Protein AF-A0A972DJF1-F1 (afdb_monomer_lite)

pLDDT: mean 85.69, std 11.96, range [49.94, 96.81]

Foldseek 3Di:
DLVCLVVLCCVQPVPPPPCVVVSPPVVVVLVVVLVVVLVVLCVVVVALLVSLLVLLVQLLVLLVVCLVCVNPDSVSNVVSVSSNVSSVVSNLCSQLPPVLVVCVVVVCSCVRSVVVVVVVVVVVVVCVVVLVVCCVPVNDSSSSVVSSVVSVVSNVVSVVVVVVVVVVD

Structure (mmCIF, N/CA/C/O backbone):
data_AF-A0A972DJF1-F1
#
_entry.id   AF-A0A972DJF1-F1
#
loop_
_atom_site.group_PDB
_atom_site.id
_atom_site.type_symbol
_atom_site.label_atom_id
_atom_site.label_alt_id
_atom_site.label_comp_id
_atom_site.label_asym_id
_atom_site.label_entity_id
_atom_site.label_seq_id
_atom_site.pdbx_PDB_ins_code
_atom_site.Cartn_x
_atom_site.Cartn_y
_atom_site.Cartn_z
_atom_site.occupancy
_atom_site.B_iso_or_equiv
_atom_site.auth_seq_id
_atom_site.auth_comp_id
_atom_site.auth_asym_id
_atom_site.auth_atom_id
_atom_site.pdbx_PDB_model_num
ATOM 1 N N . ILE A 1 1 ? 3.795 -4.918 -3.920 1.00 78.00 1 ILE A N 1
ATOM 2 C CA . ILE A 1 1 ? 4.892 -3.980 -4.275 1.00 78.00 1 ILE A CA 1
ATOM 3 C C . ILE A 1 1 ? 6.238 -4.482 -3.766 1.00 78.00 1 ILE A C 1
ATOM 5 O O . ILE A 1 1 ? 7.121 -4.645 -4.587 1.00 78.00 1 ILE A O 1
ATOM 9 N N . THR A 1 2 ? 6.402 -4.785 -2.473 1.00 80.75 2 THR A N 1
ATOM 10 C CA . THR A 1 2 ? 7.671 -5.297 -1.904 1.00 80.75 2 THR A CA 1
ATOM 11 C C . THR A 1 2 ? 8.227 -6.519 -2.638 1.00 80.75 2 THR A C 1
ATOM 13 O O . THR A 1 2 ? 9.393 -6.515 -3.002 1.00 80.75 2 THR A O 1
ATOM 16 N N . THR A 1 3 ? 7.380 -7.508 -2.935 1.00 84.75 3 THR A N 1
ATOM 17 C CA . THR A 1 3 ? 7.757 -8.712 -3.702 1.00 84.75 3 THR A CA 1
ATOM 18 C C . THR A 1 3 ? 8.205 -8.400 -5.132 1.00 84.75 3 THR A C 1
ATOM 20 O O . THR A 1 3 ? 9.098 -9.048 -5.655 1.00 84.75 3 THR A O 1
ATOM 23 N N . TRP A 1 4 ? 7.594 -7.392 -5.755 1.00 85.38 4 TRP A N 1
ATOM 24 C CA . TRP A 1 4 ? 7.710 -7.097 -7.189 1.00 85.38 4 TRP A CA 1
ATOM 25 C C . TRP A 1 4 ? 8.722 -5.993 -7.508 1.00 85.38 4 TRP A C 1
ATOM 27 O O . TRP A 1 4 ? 9.091 -5.806 -8.660 1.00 85.38 4 TRP A O 1
ATOM 37 N N . MET A 1 5 ? 9.183 -5.259 -6.492 1.00 84.88 5 MET A N 1
ATOM 38 C CA . MET A 1 5 ? 10.152 -4.174 -6.633 1.00 84.88 5 MET A CA 1
ATOM 39 C C . MET A 1 5 ? 11.488 -4.622 -7.251 1.00 84.88 5 MET A C 1
ATOM 41 O O . MET A 1 5 ? 11.957 -3.915 -8.140 1.00 84.88 5 MET A O 1
ATOM 45 N N . PRO A 1 6 ? 12.100 -5.760 -6.859 1.00 82.56 6 PRO A N 1
ATOM 46 C CA . PRO A 1 6 ? 13.346 -6.210 -7.480 1.00 82.56 6 PRO A CA 1
ATOM 47 C C . PRO A 1 6 ? 13.183 -6.515 -8.976 1.00 82.56 6 PRO A C 1
ATOM 49 O O . PRO A 1 6 ? 13.974 -6.025 -9.777 1.00 82.56 6 PRO A O 1
ATOM 52 N N . SER A 1 7 ? 12.132 -7.253 -9.354 1.00 85.56 7 SER A N 1
ATOM 53 C CA . SER A 1 7 ? 11.839 -7.581 -10.757 1.00 85.56 7 SER A CA 1
ATOM 54 C C . SER A 1 7 ? 11.572 -6.323 -11.583 1.00 85.56 7 SER A C 1
ATOM 56 O O . SER A 1 7 ? 12.183 -6.131 -12.626 1.00 85.56 7 SER A O 1
ATOM 58 N N . TYR A 1 8 ? 10.762 -5.399 -11.058 1.00 87.50 8 TYR A N 1
ATOM 59 C CA . TYR A 1 8 ? 10.501 -4.104 -11.688 1.00 87.50 8 TYR A CA 1
ATOM 60 C C . TYR A 1 8 ? 11.779 -3.329 -12.012 1.00 87.50 8 TYR A C 1
ATOM 62 O O . TYR A 1 8 ? 11.948 -2.826 -13.121 1.00 87.50 8 TYR A O 1
ATOM 70 N N . ILE A 1 9 ? 12.680 -3.218 -11.035 1.00 85.81 9 ILE A N 1
ATOM 71 C CA . ILE A 1 9 ? 13.939 -2.491 -11.194 1.00 85.81 9 ILE A CA 1
ATOM 72 C C . ILE A 1 9 ? 14.792 -3.132 -12.287 1.00 85.81 9 ILE A C 1
ATOM 74 O O . ILE A 1 9 ? 15.327 -2.420 -13.139 1.00 85.81 9 ILE A O 1
ATOM 78 N N . ASN A 1 10 ? 14.916 -4.458 -12.245 1.00 84.81 10 ASN A N 1
ATOM 79 C CA . ASN A 1 10 ? 15.715 -5.215 -13.194 1.00 84.81 10 ASN A CA 1
ATOM 80 C C . ASN A 1 10 ? 15.177 -5.051 -14.623 1.00 84.81 10 ASN A C 1
ATOM 82 O O . ASN A 1 10 ? 15.930 -4.697 -15.526 1.00 84.81 10 ASN A O 1
ATOM 86 N N . ASP A 1 11 ? 13.869 -5.213 -14.813 1.00 87.31 11 ASP A N 1
ATOM 87 C CA . ASP A 1 11 ? 13.252 -5.190 -16.140 1.00 87.31 11 ASP A CA 1
ATOM 88 C C . ASP A 1 11 ? 13.235 -3.784 -16.755 1.00 87.31 11 ASP A C 1
ATOM 90 O O . ASP A 1 11 ? 13.497 -3.622 -17.947 1.00 87.31 11 ASP A O 1
ATOM 94 N N . VAL A 1 12 ? 12.938 -2.753 -15.953 1.00 87.50 12 VAL A N 1
ATOM 95 C CA . VAL A 1 12 ? 12.778 -1.373 -16.445 1.00 87.50 12 VAL A CA 1
ATOM 96 C C . VAL A 1 12 ? 14.115 -0.660 -16.613 1.00 87.50 12 VAL A C 1
ATOM 98 O O . VAL A 1 12 ? 14.284 0.090 -17.571 1.00 87.50 12 VAL A O 1
ATOM 101 N N . TYR A 1 13 ? 15.060 -0.862 -15.694 1.00 84.31 13 TYR A N 1
ATOM 102 C CA . TYR A 1 13 ? 16.298 -0.080 -15.668 1.00 84.31 13 TYR A CA 1
ATOM 103 C C . TYR A 1 13 ? 17.539 -0.868 -16.067 1.00 84.31 13 TYR A C 1
ATOM 105 O O . TYR A 1 13 ? 18.595 -0.256 -16.207 1.00 84.31 13 TYR A O 1
ATOM 113 N N . GLN A 1 14 ? 17.439 -2.194 -16.235 1.00 76.50 14 GLN A N 1
ATOM 114 C CA . GLN A 1 14 ? 18.565 -3.067 -16.600 1.00 76.50 14 GLN A CA 1
ATOM 115 C C . GLN A 1 14 ? 19.774 -2.910 -15.663 1.00 76.50 14 GLN A C 1
ATOM 117 O O . GLN A 1 14 ? 20.900 -3.298 -15.980 1.00 76.50 14 GLN A O 1
ATOM 122 N N . PHE A 1 15 ? 19.540 -2.351 -14.472 1.00 66.00 15 PHE A N 1
ATOM 123 C CA . PHE A 1 15 ? 20.470 -2.434 -13.373 1.00 66.00 15 PHE A CA 1
ATOM 124 C C . PHE A 1 15 ? 20.459 -3.898 -12.968 1.00 66.00 15 PHE A C 1
ATOM 126 O O . PHE A 1 15 ? 19.540 -4.344 -12.283 1.00 66.00 15 PHE A O 1
ATOM 133 N N . GLY A 1 16 ? 21.459 -4.651 -13.431 1.00 58.81 16 GLY A N 1
ATOM 134 C CA . GLY A 1 16 ? 21.710 -6.000 -12.944 1.00 58.81 16 GLY A CA 1
ATOM 135 C C . GLY A 1 16 ? 21.806 -6.029 -11.413 1.00 58.81 16 GLY A C 1
ATOM 136 O O . GLY A 1 16 ? 21.700 -5.011 -10.726 1.00 58.81 16 GLY A O 1
ATOM 137 N N . THR A 1 17 ? 22.053 -7.211 -10.856 1.00 54.03 17 THR A N 1
ATOM 138 C CA . THR A 1 17 ? 22.022 -7.571 -9.422 1.00 54.03 17 THR A CA 1
ATOM 139 C C . THR A 1 17 ? 22.756 -6.637 -8.432 1.00 54.03 17 THR A C 1
ATOM 141 O O . THR A 1 17 ? 22.638 -6.821 -7.223 1.00 54.03 17 THR A O 1
ATOM 144 N N . SER A 1 18 ? 23.474 -5.611 -8.893 1.00 54.06 18 SER A N 1
ATOM 145 C CA . SER A 1 18 ? 24.096 -4.522 -8.129 1.00 54.06 18 SER A CA 1
ATOM 146 C C . SER A 1 18 ? 23.138 -3.746 -7.204 1.00 54.06 18 SER A C 1
ATOM 148 O O . SER A 1 18 ? 23.591 -3.186 -6.208 1.00 54.06 18 SER A O 1
ATOM 150 N N . LEU A 1 19 ? 21.819 -3.750 -7.450 1.00 52.84 19 LEU A N 1
ATOM 151 C CA . LEU A 1 19 ? 20.824 -3.152 -6.537 1.00 52.84 19 LEU A CA 1
ATOM 152 C C . LEU A 1 19 ? 20.411 -4.056 -5.355 1.00 52.84 19 LEU A C 1
ATOM 154 O O . LEU A 1 19 ? 19.693 -3.598 -4.461 1.00 52.84 19 LEU A O 1
ATOM 158 N N . SER A 1 20 ? 20.922 -5.292 -5.270 1.00 49.94 20 SER A N 1
ATOM 159 C CA . SER A 1 20 ? 20.708 -6.196 -4.123 1.00 49.94 20 SER A CA 1
ATOM 160 C C . SER A 1 20 ? 21.164 -5.603 -2.785 1.00 49.94 20 SER A C 1
ATOM 162 O O . SER A 1 20 ? 20.589 -5.929 -1.749 1.00 49.94 20 SER A O 1
ATOM 164 N N . ILE A 1 21 ? 22.148 -4.697 -2.800 1.00 52.09 21 ILE A N 1
ATOM 165 C CA . ILE A 1 21 ? 22.679 -4.025 -1.601 1.00 52.09 21 ILE A CA 1
ATOM 166 C C . ILE A 1 21 ? 21.732 -2.911 -1.119 1.00 52.09 21 ILE A C 1
ATOM 168 O O . ILE A 1 21 ? 21.593 -2.679 0.081 1.00 52.09 21 ILE A O 1
ATOM 172 N N . LEU A 1 22 ? 21.025 -2.248 -2.042 1.00 53.16 22 LEU A N 1
ATOM 173 C CA . LEU A 1 22 ? 20.052 -1.211 -1.697 1.00 53.16 22 LEU A CA 1
ATOM 174 C C . LEU A 1 22 ? 18.814 -1.825 -1.017 1.00 53.16 22 LEU A C 1
ATOM 176 O O . LEU A 1 22 ? 18.279 -1.254 -0.072 1.00 53.16 22 LEU A O 1
ATOM 180 N N . ASN A 1 23 ? 18.392 -3.018 -1.450 1.00 52.84 23 ASN A N 1
ATOM 181 C CA . ASN A 1 23 ? 17.216 -3.709 -0.913 1.00 52.84 23 ASN A CA 1
ATOM 182 C C . ASN A 1 23 ? 17.379 -4.174 0.546 1.00 52.84 23 ASN A C 1
ATOM 184 O O . ASN A 1 23 ? 16.431 -4.087 1.321 1.00 52.84 23 ASN A O 1
ATOM 188 N N . THR A 1 24 ? 18.554 -4.644 0.964 1.00 52.19 24 THR A N 1
ATOM 189 C CA . THR A 1 24 ? 18.740 -5.245 2.300 1.00 52.19 24 THR A CA 1
ATOM 190 C C . THR A 1 24 ? 18.846 -4.226 3.435 1.00 52.19 24 THR A C 1
ATOM 192 O O . THR A 1 24 ? 18.346 -4.490 4.527 1.00 52.19 24 THR A O 1
ATOM 195 N N . ALA A 1 25 ? 19.431 -3.048 3.198 1.00 55.19 25 ALA A N 1
ATOM 196 C CA . ALA A 1 25 ? 19.630 -2.038 4.245 1.00 55.19 25 ALA A CA 1
ATOM 197 C C . ALA A 1 25 ? 18.509 -0.986 4.322 1.00 55.19 25 ALA A C 1
ATOM 199 O O . ALA A 1 25 ? 18.226 -0.447 5.393 1.00 55.19 25 ALA A O 1
ATOM 200 N N . ILE A 1 26 ? 17.845 -0.690 3.200 1.00 57.25 26 ILE A N 1
ATOM 201 C CA . ILE A 1 26 ? 16.841 0.379 3.132 1.00 57.25 26 ILE A CA 1
ATOM 202 C C . ILE A 1 26 ? 15.473 -0.089 3.645 1.00 57.25 26 ILE A C 1
ATOM 204 O O . ILE A 1 26 ? 14.760 0.677 4.300 1.00 57.25 26 ILE A O 1
ATOM 208 N N . LEU A 1 27 ? 15.108 -1.356 3.417 1.00 57.19 27 LEU A N 1
ATOM 209 C CA . LEU A 1 27 ? 13.801 -1.892 3.812 1.00 57.19 27 LEU A CA 1
ATOM 210 C C . LEU A 1 27 ? 13.493 -1.754 5.322 1.00 57.19 27 LEU A C 1
ATOM 212 O O . LEU A 1 27 ? 12.382 -1.313 5.638 1.00 57.19 27 LEU A O 1
ATOM 216 N N . PRO A 1 28 ? 14.417 -2.046 6.265 1.00 62.00 28 PRO A N 1
ATOM 217 C CA . PRO A 1 28 ? 14.165 -1.879 7.700 1.00 62.00 28 PRO A CA 1
ATOM 218 C C . PRO A 1 28 ? 13.964 -0.416 8.111 1.00 62.00 28 PRO A C 1
ATOM 220 O O . PRO A 1 28 ? 13.042 -0.106 8.866 1.00 62.00 28 PRO A O 1
ATOM 223 N N . ILE A 1 29 ? 14.777 0.494 7.565 1.00 64.38 29 ILE A N 1
ATOM 224 C CA . ILE A 1 29 ? 14.711 1.931 7.866 1.00 64.38 29 ILE A CA 1
ATOM 225 C C . ILE A 1 29 ? 13.356 2.484 7.424 1.00 64.38 29 ILE A C 1
ATOM 227 O O . ILE A 1 29 ? 12.637 3.104 8.212 1.00 64.38 29 ILE A O 1
ATOM 231 N N . PHE A 1 30 ? 12.945 2.176 6.192 1.00 65.75 30 PHE A N 1
ATOM 232 C CA . PHE A 1 30 ? 11.630 2.573 5.706 1.00 65.75 30 PHE A CA 1
ATOM 233 C C . PHE A 1 30 ? 10.508 1.975 6.559 1.00 65.75 30 PHE A C 1
ATOM 235 O O . PHE A 1 30 ? 9.515 2.651 6.807 1.00 65.75 30 PHE A O 1
ATOM 242 N N . SER A 1 31 ? 10.615 0.735 7.039 1.00 65.38 31 SER A N 1
ATOM 243 C CA . SER A 1 31 ? 9.585 0.130 7.903 1.00 65.38 31 SER A CA 1
ATOM 244 C C . SER A 1 31 ? 9.348 0.914 9.196 1.00 65.38 31 SER A C 1
ATOM 246 O O . SER A 1 31 ? 8.193 1.186 9.527 1.00 65.38 31 SER A O 1
ATOM 248 N N . VAL A 1 32 ? 10.408 1.361 9.876 1.00 71.50 32 VAL A N 1
ATOM 249 C CA . VAL A 1 32 ? 10.286 2.135 11.125 1.00 71.50 32 VAL A CA 1
ATOM 250 C C . VAL A 1 32 ? 9.674 3.515 10.876 1.00 71.50 32 VAL A C 1
ATOM 252 O O . VAL A 1 32 ? 8.748 3.920 11.587 1.00 71.50 32 VAL A O 1
ATOM 255 N N . PHE A 1 33 ? 10.130 4.227 9.840 1.00 73.31 33 PHE A N 1
ATOM 256 C CA . PHE A 1 33 ? 9.581 5.544 9.493 1.00 73.31 33 PHE A CA 1
ATOM 257 C C . PHE A 1 33 ? 8.103 5.471 9.091 1.00 73.31 33 PHE A C 1
ATOM 259 O O . PHE A 1 33 ? 7.302 6.290 9.547 1.00 73.31 33 PHE A O 1
ATOM 266 N N . ARG A 1 34 ? 7.722 4.469 8.288 1.00 72.75 34 ARG A N 1
ATOM 267 C CA . ARG A 1 34 ? 6.342 4.283 7.804 1.00 72.75 34 ARG A CA 1
ATOM 268 C C . ARG A 1 34 ? 5.369 4.026 8.957 1.00 72.75 34 ARG A C 1
ATOM 270 O O . ARG A 1 34 ? 4.332 4.683 9.034 1.00 72.75 34 ARG A O 1
ATOM 277 N N . LEU A 1 35 ? 5.726 3.137 9.887 1.00 72.25 35 LEU A N 1
ATOM 278 C CA . LEU A 1 35 ? 4.910 2.845 11.073 1.00 72.25 35 LEU A CA 1
ATOM 279 C C . LEU A 1 35 ? 4.811 4.051 12.014 1.00 72.25 35 LEU A C 1
ATOM 281 O O . LEU A 1 35 ? 3.723 4.383 12.485 1.00 72.25 35 LEU A O 1
ATOM 285 N N . SER A 1 36 ? 5.924 4.756 12.229 1.00 77.62 36 SER A N 1
ATOM 286 C CA . SER A 1 36 ? 5.953 5.960 13.066 1.00 77.62 36 SER A CA 1
ATOM 287 C C . SER A 1 36 ? 5.060 7.069 12.507 1.00 77.62 36 SER A C 1
ATOM 289 O O . SER A 1 36 ? 4.340 7.722 13.263 1.00 77.62 36 SER A O 1
ATOM 291 N N . PHE A 1 37 ? 5.071 7.273 11.187 1.00 79.69 37 PHE A N 1
ATOM 292 C CA . PHE A 1 37 ? 4.205 8.245 10.523 1.00 79.69 37 PHE A CA 1
ATOM 293 C C . PHE A 1 37 ? 2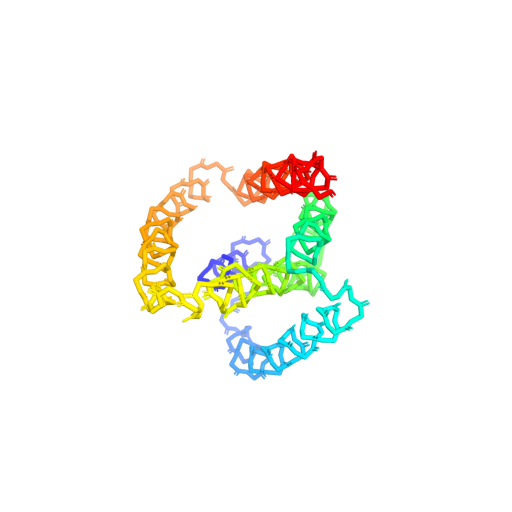.725 7.875 10.654 1.00 79.69 37 PHE A C 1
ATOM 295 O O . PHE A 1 37 ? 1.929 8.707 11.085 1.00 79.69 37 PHE A O 1
ATOM 302 N N . ALA A 1 38 ? 2.359 6.625 10.350 1.00 78.19 38 ALA A N 1
ATOM 303 C CA . ALA A 1 38 ? 0.977 6.159 10.454 1.00 78.19 38 ALA A CA 1
ATOM 304 C C . ALA A 1 38 ? 0.432 6.284 11.887 1.00 78.19 38 ALA A C 1
ATOM 306 O O . ALA A 1 38 ? -0.690 6.747 12.089 1.00 78.19 38 ALA A O 1
ATOM 307 N N . TYR A 1 39 ? 1.248 5.948 12.890 1.00 78.81 39 TYR A N 1
ATOM 308 C CA . TYR A 1 39 ? 0.881 6.099 14.296 1.00 78.81 39 TYR A CA 1
ATOM 309 C C . TYR A 1 39 ? 0.706 7.570 14.708 1.00 78.81 39 TYR A C 1
ATOM 311 O O . TYR A 1 39 ? -0.271 7.920 15.370 1.00 78.81 39 TYR A O 1
ATOM 319 N N . ARG A 1 40 ? 1.613 8.463 14.287 1.00 82.75 40 ARG A N 1
ATOM 320 C CA . ARG A 1 40 ? 1.485 9.910 14.545 1.00 82.75 40 ARG A CA 1
ATOM 321 C C . ARG A 1 40 ? 0.246 10.504 13.876 1.00 82.75 40 ARG A C 1
ATOM 323 O O . ARG A 1 40 ? -0.454 11.295 14.506 1.00 82.75 40 ARG A O 1
ATOM 330 N N . LEU A 1 41 ? -0.044 10.099 12.639 1.00 82.31 41 LEU A N 1
ATOM 331 C CA . LEU A 1 41 ? -1.253 10.503 11.925 1.00 82.31 41 LEU A CA 1
ATOM 332 C C . LEU A 1 41 ? -2.503 10.056 12.688 1.00 82.31 41 LEU A C 1
ATOM 334 O O . LEU A 1 41 ? -3.393 10.869 12.927 1.00 82.31 41 LEU A O 1
ATOM 338 N N . PHE A 1 42 ? -2.543 8.802 13.143 1.00 83.44 42 PHE A N 1
ATOM 339 C CA . PHE A 1 42 ? -3.642 8.309 13.968 1.00 83.44 42 PHE A CA 1
ATOM 340 C C . PHE A 1 42 ? -3.809 9.121 15.256 1.00 83.44 42 PHE A C 1
ATOM 342 O O . PHE A 1 42 ? -4.915 9.565 15.550 1.00 83.44 42 PHE A O 1
ATOM 349 N N . LYS A 1 43 ? -2.718 9.413 15.977 1.00 82.25 43 LYS A N 1
ATOM 350 C CA . LYS A 1 43 ? -2.767 10.234 17.199 1.00 82.25 43 LYS A CA 1
ATOM 351 C C . LYS A 1 43 ? -3.308 11.647 16.941 1.00 82.25 43 LYS A C 1
ATOM 353 O O . LYS A 1 43 ? -3.962 12.209 17.813 1.00 82.25 43 LYS A O 1
ATOM 358 N N . SER A 1 44 ? -3.052 12.221 15.766 1.00 81.56 44 SER A N 1
ATOM 359 C CA . SER A 1 44 ? -3.584 13.536 15.390 1.00 81.56 44 SER A CA 1
ATOM 360 C C . SER A 1 44 ? -5.053 13.485 14.967 1.00 81.56 44 SER A C 1
ATOM 362 O O . SER A 1 44 ? -5.792 14.428 15.234 1.00 81.56 44 SER A O 1
ATOM 364 N N . VAL A 1 45 ? -5.476 12.416 14.291 1.00 84.88 45 VAL A N 1
ATOM 365 C CA . VAL A 1 45 ? -6.821 12.300 13.713 1.00 84.88 45 VAL A CA 1
ATOM 366 C C . VAL A 1 45 ? -7.833 11.716 14.706 1.00 84.88 45 VAL A C 1
ATOM 368 O O . VAL A 1 45 ? -9.015 12.034 14.596 1.00 84.88 45 VAL A O 1
ATOM 371 N N . GLN A 1 46 ? -7.380 10.886 15.656 1.00 82.88 46 GLN A N 1
ATOM 372 C CA . GLN A 1 46 ? -8.175 10.209 16.698 1.00 82.88 46 GLN A CA 1
ATOM 373 C C . GLN A 1 46 ? -9.337 9.346 16.158 1.00 82.88 46 GLN A C 1
ATOM 375 O O . GLN A 1 46 ? -10.212 8.930 16.906 1.00 82.88 46 GLN A O 1
ATOM 380 N N . ASN A 1 47 ? -9.351 9.065 14.853 1.00 86.94 47 ASN A N 1
ATOM 381 C CA . ASN A 1 47 ? -10.313 8.195 14.186 1.00 86.94 47 ASN A CA 1
ATOM 382 C C . ASN A 1 47 ? -9.560 7.396 13.112 1.00 86.94 47 ASN A C 1
ATOM 384 O O . ASN A 1 47 ? -8.970 7.958 12.185 1.00 86.94 47 ASN A O 1
ATOM 388 N N . GLU A 1 48 ? -9.560 6.080 13.263 1.00 89.88 48 GLU A N 1
ATOM 389 C CA . GLU A 1 48 ? -8.849 5.124 12.423 1.00 89.88 48 GLU A CA 1
ATOM 390 C C . GLU A 1 48 ? -9.437 5.023 11.013 1.00 89.88 48 GLU A C 1
ATOM 392 O O . GLU A 1 48 ? -8.681 4.860 10.057 1.00 89.88 48 GLU A O 1
ATOM 397 N N . LEU A 1 49 ? -10.753 5.204 10.848 1.00 90.12 49 LEU A N 1
ATOM 398 C CA . LEU A 1 49 ? -11.400 5.206 9.535 1.00 90.12 49 LEU A CA 1
ATOM 399 C C . LEU A 1 49 ? -11.004 6.459 8.751 1.00 90.12 49 LEU A C 1
ATOM 401 O O . LEU A 1 49 ? -10.587 6.358 7.597 1.00 90.12 49 LEU A O 1
ATOM 405 N N . LYS A 1 50 ? -11.001 7.630 9.395 1.00 89.94 50 LYS A N 1
ATOM 406 C CA . LYS A 1 50 ? -10.499 8.876 8.801 1.00 89.94 50 LYS A CA 1
ATOM 407 C C . LYS A 1 50 ? -9.001 8.795 8.492 1.00 89.94 50 LYS A C 1
ATOM 409 O O . LYS A 1 50 ? -8.584 9.209 7.412 1.00 89.94 50 LYS A O 1
ATOM 414 N N . ALA A 1 51 ? -8.194 8.246 9.402 1.00 91.81 51 ALA A N 1
ATOM 415 C CA . ALA A 1 51 ? -6.765 8.044 9.167 1.00 91.81 51 ALA A CA 1
ATOM 416 C C . ALA A 1 51 ? -6.519 7.089 7.985 1.00 91.81 51 ALA A C 1
ATOM 418 O O . ALA A 1 51 ? -5.693 7.386 7.123 1.00 91.81 51 ALA A O 1
ATOM 419 N N . SER A 1 52 ? -7.283 5.995 7.888 1.00 92.88 52 SER A N 1
ATOM 420 C CA . SER A 1 52 ? -7.206 5.059 6.761 1.00 92.88 52 SER A CA 1
ATOM 421 C C . SER A 1 52 ? -7.592 5.717 5.432 1.00 92.88 52 SER A C 1
ATOM 423 O O . SER A 1 52 ? -6.898 5.513 4.440 1.00 92.88 52 SER A O 1
ATOM 425 N N . ALA A 1 53 ? -8.616 6.581 5.410 1.00 93.31 53 ALA A N 1
ATOM 426 C CA . ALA A 1 53 ? -9.024 7.314 4.213 1.00 93.31 53 ALA A CA 1
ATOM 427 C C . ALA A 1 53 ? -7.938 8.291 3.728 1.00 93.31 53 ALA A C 1
ATOM 429 O O . ALA A 1 53 ? -7.666 8.372 2.528 1.00 93.31 53 ALA A O 1
ATOM 430 N N . ILE A 1 54 ? -7.271 8.992 4.653 1.00 93.56 54 ILE A N 1
ATOM 431 C CA . ILE A 1 54 ? -6.133 9.868 4.333 1.00 93.56 54 ILE A CA 1
ATOM 432 C C . ILE A 1 54 ? -4.974 9.049 3.752 1.00 93.56 54 ILE A C 1
ATOM 434 O O . ILE A 1 54 ? -4.393 9.439 2.741 1.00 93.56 54 ILE A O 1
ATOM 438 N N . LEU A 1 55 ? -4.653 7.901 4.354 1.00 94.06 55 LEU A N 1
ATOM 439 C CA . LEU A 1 55 ? -3.564 7.037 3.893 1.00 94.06 55 LEU A CA 1
ATOM 440 C C . LEU A 1 55 ? -3.858 6.409 2.527 1.00 94.06 55 LEU A C 1
ATOM 442 O O . LEU A 1 55 ? -2.973 6.390 1.675 1.00 94.06 55 LEU A O 1
ATOM 446 N N . TRP A 1 56 ? -5.089 5.957 2.279 1.00 95.31 56 TRP A N 1
ATOM 447 C CA . TRP A 1 56 ? -5.513 5.515 0.948 1.00 95.31 56 TRP A CA 1
ATOM 448 C C . TRP A 1 56 ? -5.379 6.633 -0.086 1.00 95.31 56 TRP A C 1
ATOM 450 O O . TRP A 1 56 ? -4.797 6.400 -1.142 1.00 95.31 56 TRP A O 1
ATOM 460 N N . SER A 1 57 ? -5.816 7.851 0.251 1.00 95.62 57 SER A N 1
ATOM 461 C CA . SER A 1 57 ? -5.709 9.017 -0.636 1.00 95.62 57 SER A CA 1
ATOM 462 C C . SER A 1 57 ? -4.252 9.348 -0.969 1.00 95.62 57 SER A C 1
ATOM 464 O O . SER A 1 57 ? -3.911 9.568 -2.129 1.00 95.62 57 SER A O 1
ATOM 466 N N . LEU A 1 58 ? -3.364 9.337 0.031 1.00 94.56 58 LEU A N 1
ATOM 467 C CA . LEU A 1 58 ? -1.934 9.574 -0.169 1.00 94.56 58 LEU A CA 1
ATOM 468 C C . LEU A 1 58 ? -1.287 8.465 -1.012 1.00 94.56 58 LEU A C 1
ATOM 470 O O . LEU A 1 58 ? -0.464 8.748 -1.885 1.00 94.56 58 LEU A O 1
ATOM 474 N N . GLY A 1 59 ? -1.688 7.212 -0.783 1.00 95.06 59 GLY A N 1
ATOM 475 C CA . GLY A 1 59 ? -1.274 6.065 -1.586 1.00 95.06 59 GLY A CA 1
ATOM 476 C C . GLY A 1 59 ? -1.725 6.195 -3.039 1.00 95.06 59 GLY A C 1
ATOM 477 O O . GLY A 1 59 ? -0.915 5.988 -3.940 1.00 95.06 59 GLY A O 1
ATOM 478 N N . PHE A 1 60 ? -2.971 6.618 -3.268 1.00 96.81 60 PHE A N 1
ATOM 479 C CA . PHE A 1 60 ? -3.511 6.888 -4.597 1.00 96.81 60 PHE A CA 1
ATOM 480 C C . PHE A 1 60 ? -2.732 7.995 -5.305 1.00 96.81 60 PHE A C 1
ATOM 482 O O . PHE A 1 60 ? -2.216 7.748 -6.390 1.00 96.81 60 PHE A O 1
ATOM 489 N N . ILE A 1 61 ? -2.550 9.161 -4.676 1.00 96.75 61 ILE A N 1
ATOM 490 C CA . ILE A 1 61 ? -1.780 10.279 -5.249 1.00 96.75 61 ILE A CA 1
ATOM 491 C C . ILE A 1 61 ? -0.363 9.825 -5.613 1.00 96.75 61 ILE A C 1
ATOM 493 O O . ILE A 1 61 ? 0.107 10.082 -6.719 1.00 96.75 61 ILE A O 1
ATOM 497 N N . SER A 1 62 ? 0.294 9.090 -4.713 1.00 94.31 62 SER A N 1
ATOM 498 C CA . SER A 1 62 ? 1.644 8.569 -4.945 1.00 94.31 62 SER A CA 1
ATOM 499 C C . SER A 1 62 ? 1.675 7.594 -6.128 1.00 94.31 62 SER A C 1
ATOM 501 O O . SER A 1 62 ? 2.529 7.709 -7.001 1.00 94.31 62 SER A O 1
ATOM 503 N N . SER A 1 63 ? 0.715 6.666 -6.206 1.00 95.00 63 SER A N 1
ATOM 504 C CA . SER A 1 63 ? 0.602 5.721 -7.325 1.00 95.00 63 SER A CA 1
ATOM 505 C C . SER A 1 63 ? 0.216 6.394 -8.645 1.00 95.00 63 SER A C 1
ATOM 507 O O . SER A 1 63 ? 0.685 5.979 -9.698 1.00 95.00 63 SER A O 1
ATOM 509 N N . PHE A 1 64 ? -0.580 7.463 -8.600 1.00 96.56 64 PHE A N 1
ATOM 510 C CA . PHE A 1 64 ? -0.979 8.239 -9.766 1.00 96.56 64 PHE A CA 1
ATOM 511 C C . PHE A 1 64 ? 0.211 8.994 -10.351 1.00 96.56 64 PHE A C 1
ATOM 513 O O . PHE A 1 64 ? 0.472 8.882 -11.543 1.00 96.56 64 PHE A O 1
ATOM 520 N N . ILE A 1 65 ? 0.990 9.680 -9.508 1.00 95.75 65 ILE A N 1
ATOM 521 C CA . ILE A 1 65 ? 2.258 10.297 -9.923 1.00 95.75 65 ILE A CA 1
ATOM 522 C C . ILE A 1 65 ? 3.186 9.223 -10.500 1.00 95.75 65 ILE A C 1
ATOM 524 O O . ILE A 1 65 ? 3.780 9.425 -11.560 1.00 95.75 65 ILE A O 1
ATOM 528 N N . PHE A 1 66 ? 3.258 8.056 -9.850 1.00 94.75 66 PHE A N 1
ATOM 529 C CA . PHE A 1 66 ? 4.116 6.958 -10.280 1.00 94.75 66 PHE A CA 1
ATOM 530 C C . PHE A 1 66 ? 3.819 6.474 -11.705 1.00 94.75 66 PHE A C 1
ATOM 532 O O . PHE A 1 66 ? 4.762 6.191 -12.436 1.00 94.75 66 PHE A O 1
ATOM 539 N N . VAL A 1 67 ? 2.555 6.466 -12.150 1.00 95.56 67 VAL A N 1
ATOM 540 C CA . VAL A 1 67 ? 2.183 6.114 -13.539 1.00 95.56 67 VAL A CA 1
ATOM 541 C C . VAL A 1 67 ? 2.952 6.948 -14.573 1.00 95.56 67 VAL A C 1
ATOM 543 O O . VAL A 1 67 ? 3.336 6.422 -15.619 1.00 95.56 67 VAL A O 1
ATOM 546 N N . PHE A 1 68 ? 3.203 8.230 -14.295 1.00 94.06 68 PHE A N 1
ATOM 547 C CA . PHE A 1 68 ? 3.884 9.134 -15.227 1.00 94.06 68 PHE A CA 1
ATOM 548 C C . PHE A 1 68 ? 5.406 9.058 -15.132 1.00 94.06 68 PHE A C 1
ATOM 550 O O . PHE A 1 68 ? 6.093 9.285 -16.125 1.00 94.06 68 PHE A O 1
ATOM 557 N N . VAL A 1 69 ? 5.939 8.725 -13.955 1.00 92.25 69 VAL A N 1
ATOM 558 C CA . VAL A 1 69 ? 7.388 8.730 -13.698 1.00 92.25 69 VAL A CA 1
ATOM 559 C C . VAL A 1 69 ? 8.009 7.333 -13.639 1.00 92.25 69 VAL A C 1
ATOM 561 O O . VAL A 1 69 ? 9.205 7.230 -13.373 1.00 92.25 69 VAL A O 1
ATOM 564 N N . TYR A 1 70 ? 7.247 6.267 -13.917 1.00 89.75 70 TYR A N 1
ATOM 565 C CA . TYR A 1 70 ? 7.692 4.880 -13.730 1.00 89.75 70 TYR A CA 1
ATOM 566 C C . TYR A 1 70 ? 9.003 4.547 -14.467 1.00 89.75 70 TYR A C 1
ATOM 568 O O . TYR A 1 70 ? 9.868 3.887 -13.919 1.00 89.75 70 TYR A O 1
ATOM 576 N N . ALA A 1 71 ? 9.231 5.056 -15.675 1.00 87.81 71 ALA A N 1
ATOM 577 C CA . ALA A 1 71 ? 10.465 4.785 -16.423 1.00 87.81 71 ALA A CA 1
ATOM 578 C C . ALA A 1 71 ? 11.504 5.921 -16.340 1.00 87.81 71 ALA A C 1
ATOM 580 O O . ALA A 1 71 ? 12.456 5.931 -17.108 1.00 87.81 71 ALA A O 1
ATOM 581 N N . SER A 1 72 ? 11.337 6.896 -15.435 1.00 85.19 72 SER A N 1
ATOM 582 C CA . SER A 1 72 ? 12.178 8.108 -15.408 1.00 85.19 72 SER A CA 1
ATOM 583 C C . SER A 1 72 ? 13.575 7.862 -14.818 1.00 85.19 72 SER A C 1
ATOM 585 O O . SER A 1 72 ? 14.570 7.855 -15.531 1.00 85.19 72 SER A O 1
ATOM 587 N N . GLN A 1 73 ? 13.660 7.648 -13.505 1.00 83.62 73 GLN A N 1
ATOM 588 C CA . GLN A 1 73 ? 14.889 7.355 -12.772 1.00 83.62 73 GLN A CA 1
ATOM 589 C C . GLN A 1 73 ? 14.589 6.298 -11.712 1.00 83.62 73 GLN A C 1
ATOM 591 O O . GLN A 1 73 ? 13.582 6.403 -11.006 1.00 83.62 73 GLN A O 1
ATOM 596 N N . ALA A 1 74 ? 15.478 5.315 -11.548 1.00 82.81 74 ALA A N 1
ATOM 597 C CA . ALA A 1 74 ? 15.266 4.223 -10.596 1.00 82.81 74 ALA A CA 1
ATOM 598 C C . ALA A 1 74 ? 15.014 4.730 -9.170 1.00 82.81 74 ALA A C 1
ATOM 600 O O . ALA A 1 74 ? 14.105 4.248 -8.499 1.00 82.81 74 ALA A O 1
ATOM 601 N N . PHE A 1 75 ? 15.752 5.756 -8.734 1.00 81.12 75 PHE A N 1
ATOM 602 C CA . PHE A 1 75 ? 15.562 6.364 -7.417 1.00 81.12 75 PHE A CA 1
ATOM 603 C C . PHE A 1 75 ? 14.142 6.920 -7.216 1.00 81.12 75 PHE A C 1
ATOM 605 O O . PHE A 1 75 ? 13.517 6.652 -6.191 1.00 81.12 75 PHE A O 1
ATOM 612 N N . VAL A 1 76 ? 13.605 7.644 -8.205 1.00 84.94 76 VAL A N 1
ATOM 613 C CA . VAL A 1 76 ? 12.247 8.214 -8.148 1.00 84.94 76 VAL A CA 1
ATOM 614 C C . VAL A 1 76 ? 11.204 7.101 -8.068 1.00 84.94 76 VAL A C 1
ATOM 616 O O . VAL A 1 76 ? 10.297 7.160 -7.239 1.00 84.94 76 VAL A O 1
ATOM 619 N N . SER A 1 77 ? 11.361 6.051 -8.871 1.00 88.06 77 SER A N 1
ATOM 620 C CA . SER A 1 77 ? 10.459 4.898 -8.862 1.00 88.06 77 SER A CA 1
ATOM 621 C C . SER A 1 77 ? 10.482 4.139 -7.536 1.00 88.06 77 SER A C 1
ATOM 623 O O . SER A 1 77 ? 9.426 3.836 -6.981 1.00 88.06 77 SER A O 1
ATOM 625 N N . ILE A 1 78 ? 11.671 3.898 -6.974 1.00 85.12 78 ILE A N 1
ATOM 626 C CA . ILE A 1 78 ? 11.836 3.274 -5.654 1.00 85.12 78 ILE A CA 1
ATOM 627 C C . ILE A 1 78 ? 11.158 4.122 -4.576 1.00 85.12 78 ILE A C 1
ATOM 629 O O . ILE A 1 78 ? 10.428 3.582 -3.743 1.00 85.12 78 ILE A O 1
ATOM 633 N N . LEU A 1 79 ? 11.345 5.445 -4.610 1.00 86.00 79 LEU A N 1
ATOM 634 C CA . LEU A 1 79 ? 10.716 6.363 -3.665 1.00 86.00 79 LEU A CA 1
ATOM 635 C C . LEU A 1 79 ? 9.185 6.298 -3.754 1.00 86.00 79 LEU A C 1
ATOM 637 O O . LEU A 1 79 ? 8.522 6.148 -2.728 1.00 86.00 79 LEU A O 1
ATOM 641 N N . MET A 1 80 ? 8.617 6.343 -4.961 1.00 90.12 80 MET A N 1
ATOM 642 C CA . MET A 1 80 ? 7.168 6.234 -5.161 1.00 90.12 80 MET A CA 1
ATOM 643 C C . MET A 1 80 ? 6.623 4.890 -4.666 1.00 90.12 80 MET A C 1
ATOM 645 O O . MET A 1 80 ? 5.652 4.850 -3.908 1.00 90.12 80 MET A O 1
ATOM 649 N N . MET A 1 81 ? 7.277 3.780 -5.012 1.00 89.44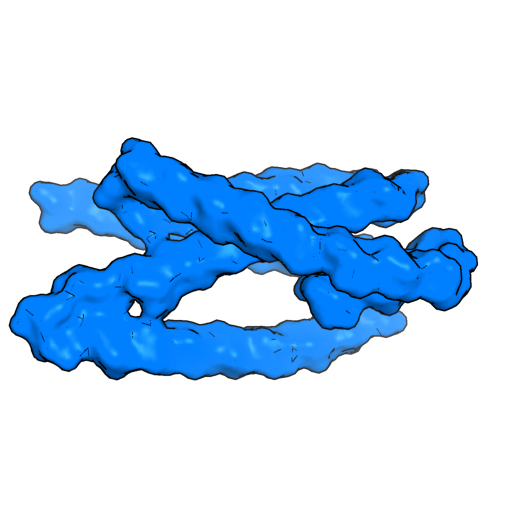 81 MET A N 1
ATOM 650 C CA . MET A 1 81 ? 6.900 2.447 -4.534 1.00 89.44 81 MET A CA 1
ATOM 651 C C . MET A 1 81 ? 6.992 2.335 -3.005 1.00 89.44 81 MET A C 1
ATOM 653 O O . MET A 1 81 ? 6.132 1.706 -2.377 1.00 89.44 81 MET A O 1
ATOM 657 N N . ALA A 1 82 ? 7.998 2.958 -2.387 1.00 87.25 82 ALA A N 1
ATOM 658 C CA . ALA A 1 82 ? 8.158 2.996 -0.938 1.00 87.25 82 ALA A CA 1
ATOM 659 C C . ALA A 1 82 ? 7.044 3.807 -0.256 1.00 87.25 82 ALA A C 1
ATOM 661 O O . ALA A 1 82 ? 6.495 3.343 0.749 1.00 87.25 82 ALA A O 1
ATOM 662 N N . LEU A 1 83 ? 6.667 4.960 -0.823 1.00 89.31 83 LEU A N 1
ATOM 663 C CA . LEU A 1 83 ? 5.553 5.791 -0.353 1.00 89.31 83 LEU A CA 1
ATOM 664 C C . LEU A 1 83 ? 4.223 5.038 -0.423 1.00 89.31 83 LEU A C 1
ATOM 666 O O . LEU A 1 83 ? 3.524 4.943 0.588 1.00 89.31 83 LEU A O 1
ATOM 670 N N . VAL A 1 84 ? 3.910 4.426 -1.571 1.00 92.12 84 VAL A N 1
ATOM 671 C CA . VAL A 1 84 ? 2.691 3.616 -1.733 1.00 92.12 84 VAL A CA 1
ATOM 672 C C . VAL A 1 84 ? 2.684 2.471 -0.720 1.00 92.12 84 VAL A C 1
ATOM 674 O O . VAL A 1 84 ? 1.712 2.288 0.010 1.00 92.12 84 VAL A O 1
ATOM 677 N N . THR A 1 85 ? 3.796 1.742 -0.596 1.00 89.44 85 THR A N 1
ATOM 678 C CA . THR A 1 85 ? 3.913 0.638 0.367 1.00 89.44 85 THR A CA 1
ATOM 679 C C . THR A 1 85 ? 3.720 1.116 1.809 1.00 89.44 85 THR A C 1
ATOM 681 O O . THR A 1 85 ? 3.071 0.428 2.596 1.00 89.44 85 THR A O 1
ATOM 684 N N . GLY A 1 86 ? 4.255 2.284 2.172 1.00 88.62 86 GLY A N 1
ATOM 685 C CA . GLY A 1 86 ? 4.076 2.869 3.502 1.00 88.62 86 GLY A CA 1
ATOM 686 C C . GLY A 1 86 ? 2.648 3.254 3.814 1.00 88.62 86 GLY A C 1
ATOM 687 O O . GLY A 1 86 ? 2.163 2.932 4.897 1.00 88.62 86 GLY A O 1
ATOM 688 N N . CYS A 1 87 ? 1.955 3.847 2.848 1.00 91.31 87 CYS A N 1
ATOM 689 C CA . CYS A 1 87 ? 0.532 4.128 2.972 1.00 91.31 87 CYS A CA 1
ATOM 690 C C . CYS A 1 87 ? -0.258 2.838 3.227 1.00 91.31 87 CYS A C 1
ATOM 692 O O . CYS A 1 87 ? -1.061 2.790 4.155 1.00 91.31 87 CYS A O 1
ATOM 694 N N . MET A 1 88 ? 0.031 1.766 2.479 1.00 92.38 88 MET A N 1
ATOM 695 C CA . MET A 1 88 ? -0.659 0.479 2.634 1.00 92.38 88 MET A CA 1
ATOM 696 C C . MET A 1 88 ? -0.392 -0.185 3.991 1.00 92.38 88 MET A C 1
ATOM 698 O O . MET A 1 88 ? -1.312 -0.730 4.596 1.00 92.38 88 MET A O 1
ATOM 702 N N . HIS A 1 89 ? 0.836 -0.098 4.515 1.00 90.50 89 HIS A N 1
ATOM 703 C CA . HIS A 1 89 ? 1.132 -0.572 5.874 1.00 90.50 89 HIS A CA 1
ATOM 704 C C . HIS A 1 89 ? 0.386 0.246 6.931 1.00 90.50 89 HIS A C 1
ATOM 706 O O . HIS A 1 89 ? -0.128 -0.317 7.894 1.00 90.50 89 HIS A O 1
ATOM 712 N N . GLY A 1 90 ? 0.285 1.564 6.743 1.00 90.75 90 GLY A N 1
ATOM 713 C CA . GLY A 1 90 ? -0.504 2.420 7.621 1.00 90.75 90 GLY A CA 1
ATOM 714 C C . GLY A 1 90 ? -1.992 2.056 7.605 1.00 90.75 90 GLY A C 1
ATOM 715 O O . GLY A 1 90 ? -2.599 1.951 8.665 1.00 90.75 90 GLY A O 1
ATOM 716 N N . VAL A 1 91 ? -2.572 1.812 6.424 1.00 92.94 91 VAL A N 1
ATOM 717 C CA . VAL A 1 91 ? -3.961 1.336 6.286 1.00 92.94 91 VAL A CA 1
ATOM 718 C C . VAL A 1 91 ? -4.151 0.008 7.017 1.00 92.94 91 VAL A C 1
ATOM 720 O O . VAL A 1 91 ? -5.108 -0.136 7.773 1.00 92.94 91 VAL A O 1
ATOM 723 N N . ASN A 1 92 ? -3.230 -0.943 6.831 1.00 92.56 92 ASN A N 1
ATOM 724 C CA . ASN A 1 92 ? -3.267 -2.234 7.513 1.00 92.56 92 ASN A CA 1
ATOM 725 C C . ASN A 1 92 ? -3.242 -2.055 9.044 1.00 92.56 92 ASN A C 1
ATOM 727 O O . ASN A 1 92 ? -4.098 -2.602 9.735 1.00 92.56 92 ASN A O 1
ATOM 731 N N . LEU A 1 93 ? -2.362 -1.192 9.567 1.00 91.44 93 LEU A N 1
ATOM 732 C CA . LEU A 1 93 ? -2.328 -0.856 10.993 1.00 91.44 93 LEU A CA 1
ATOM 733 C C . LEU A 1 93 ? -3.670 -0.289 11.483 1.00 91.44 93 LEU A C 1
ATOM 735 O O . LEU A 1 93 ? -4.156 -0.707 12.531 1.00 91.44 93 LEU A O 1
ATOM 739 N N . MET A 1 94 ? -4.287 0.630 10.733 1.00 93.31 94 MET A N 1
ATOM 740 C CA . MET A 1 94 ? -5.574 1.219 11.117 1.00 93.31 94 MET A CA 1
ATOM 741 C C . MET A 1 94 ? -6.703 0.182 11.128 1.00 93.31 94 MET A C 1
ATOM 743 O O . MET A 1 94 ? -7.451 0.112 12.097 1.00 93.31 94 M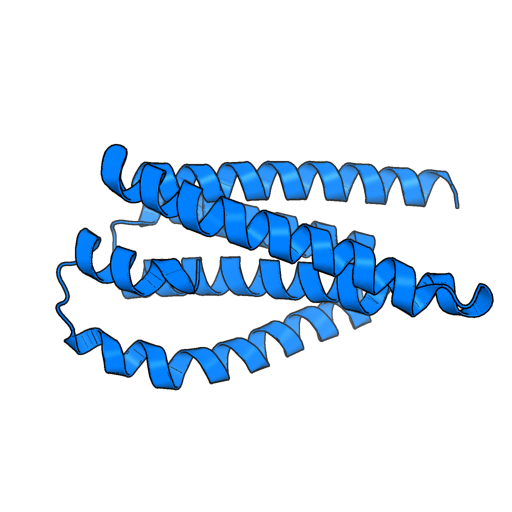ET A O 1
ATOM 747 N N . LEU A 1 95 ? -6.829 -0.631 10.078 1.00 91.50 95 LEU A N 1
ATOM 748 C CA . LEU A 1 95 ? -7.978 -1.525 9.904 1.00 91.50 95 LEU A CA 1
ATOM 749 C C . LEU A 1 95 ? -7.830 -2.870 10.625 1.00 91.50 95 LEU A C 1
ATOM 751 O O . LEU A 1 95 ? -8.824 -3.425 11.073 1.00 91.50 95 LEU A O 1
ATOM 755 N N . ILE A 1 96 ? -6.616 -3.404 10.748 1.00 92.06 96 ILE A N 1
ATOM 756 C CA . ILE A 1 96 ? -6.368 -4.727 11.349 1.00 92.06 96 ILE A CA 1
ATOM 757 C C . ILE A 1 96 ? -5.845 -4.593 12.781 1.00 92.06 96 ILE A C 1
ATOM 759 O O . ILE A 1 96 ? -6.158 -5.429 13.630 1.00 92.06 96 ILE A O 1
ATOM 763 N N . GLY A 1 97 ? -5.072 -3.540 13.061 1.00 88.69 97 GLY A N 1
ATOM 764 C CA . GLY A 1 97 ? -4.493 -3.291 14.382 1.00 88.69 97 GLY A CA 1
ATOM 765 C C . GLY A 1 97 ? -5.388 -2.457 15.299 1.00 88.69 97 GLY A C 1
ATOM 766 O O . GLY A 1 97 ? -5.589 -2.823 16.453 1.00 88.69 97 GLY A O 1
ATOM 767 N N . VAL A 1 98 ? -5.927 -1.340 14.801 1.00 90.69 98 VAL A N 1
ATOM 768 C CA . VAL A 1 98 ? -6.650 -0.361 15.634 1.00 90.69 98 VAL A CA 1
ATOM 769 C C . VAL A 1 98 ? -8.162 -0.587 15.619 1.00 90.69 98 VAL A C 1
ATOM 771 O O . VAL A 1 98 ? -8.770 -0.677 16.681 1.00 90.69 98 VAL A O 1
ATOM 774 N N . PHE A 1 99 ? -8.777 -0.728 14.445 1.00 91.19 99 PHE A N 1
ATOM 775 C CA . PHE A 1 99 ? -10.232 -0.847 14.298 1.00 91.19 99 PHE A CA 1
ATOM 776 C C . PHE A 1 99 ? -10.863 -1.983 15.131 1.00 91.19 99 PHE A C 1
ATOM 778 O O . PHE A 1 99 ? -11.888 -1.745 15.777 1.00 91.19 99 PHE A O 1
ATOM 785 N N . PRO A 1 100 ? -10.270 -3.195 15.234 1.00 90.88 100 PRO A N 1
ATOM 786 C CA . PRO A 1 100 ? -10.841 -4.258 16.058 1.00 90.88 100 PRO A CA 1
ATOM 787 C C . PRO A 1 100 ? -10.897 -3.914 17.551 1.00 90.88 100 PRO A C 1
ATOM 789 O O . PRO A 1 100 ? -11.709 -4.497 18.267 1.00 90.88 100 PRO A O 1
ATOM 792 N N . ALA A 1 101 ? -10.094 -2.953 18.031 1.00 89.94 101 ALA A N 1
ATOM 793 C CA . ALA A 1 101 ? -10.104 -2.521 19.429 1.00 89.94 101 ALA A CA 1
ATOM 794 C C . ALA A 1 101 ? -11.449 -1.908 19.856 1.00 89.94 101 ALA A C 1
ATOM 796 O O . ALA A 1 101 ? -11.777 -1.947 21.040 1.00 89.94 101 ALA A O 1
ATOM 797 N N . ARG A 1 102 ? -12.279 -1.439 18.911 1.00 89.38 102 ARG A N 1
ATOM 798 C CA . ARG A 1 102 ? -13.665 -1.018 19.189 1.00 89.38 102 ARG A CA 1
ATOM 799 C C . ARG A 1 102 ? -14.545 -2.137 19.741 1.00 89.38 102 ARG A C 1
ATOM 801 O O . ARG A 1 102 ? -15.528 -1.873 20.416 1.00 89.38 102 ARG A O 1
ATOM 808 N N . PHE A 1 103 ? -14.192 -3.391 19.472 1.00 90.00 103 PHE A N 1
ATOM 809 C CA . PHE A 1 103 ? -14.943 -4.561 19.922 1.00 90.00 103 PHE A CA 1
ATOM 810 C C . PHE A 1 103 ? -14.448 -5.105 21.267 1.00 90.00 103 PHE A C 1
ATOM 812 O O . PHE A 1 103 ? -14.840 -6.213 21.650 1.00 90.00 103 PHE A O 1
ATOM 819 N N . LYS A 1 104 ? -13.606 -4.347 21.988 1.00 89.62 104 LYS A N 1
ATOM 820 C CA . LYS A 1 104 ? -13.050 -4.736 23.291 1.00 89.62 104 LYS A CA 1
ATOM 821 C C . LYS A 1 104 ? -14.139 -5.119 24.287 1.00 89.62 104 LYS A C 1
ATOM 823 O O . LYS A 1 104 ? -14.052 -6.194 24.872 1.00 89.62 104 LYS A O 1
ATOM 828 N N . ASP A 1 105 ? -15.194 -4.318 24.382 1.00 88.69 105 ASP A N 1
ATOM 829 C CA . ASP A 1 105 ? -16.277 -4.534 25.352 1.00 88.69 105 ASP A CA 1
ATOM 830 C C . ASP A 1 105 ? -17.131 -5.769 25.027 1.00 88.69 105 ASP A C 1
ATOM 832 O O . ASP A 1 105 ? -17.771 -6.344 25.900 1.00 88.69 105 ASP A O 1
ATOM 836 N N . THR A 1 106 ? -17.097 -6.233 23.773 1.00 89.62 106 THR A N 1
ATOM 837 C CA . THR A 1 106 ? -17.792 -7.458 23.335 1.00 89.62 106 THR A CA 1
ATOM 838 C C . THR A 1 106 ? -16.914 -8.712 23.386 1.00 89.62 106 THR A C 1
ATOM 840 O O . THR A 1 106 ? -17.391 -9.799 23.068 1.00 89.62 106 THR A O 1
ATOM 843 N N . GLY A 1 107 ? -15.621 -8.579 23.714 1.00 90.25 107 GLY A N 1
ATOM 844 C CA . GLY A 1 107 ? -14.652 -9.681 23.702 1.00 90.25 107 GLY A CA 1
ATOM 845 C C . GLY A 1 107 ? -14.282 -10.209 22.305 1.00 90.25 107 GLY A C 1
ATOM 846 O O . GLY A 1 107 ? -13.616 -11.234 22.194 1.00 90.25 107 GLY A O 1
ATOM 847 N N . ARG A 1 108 ? -14.688 -9.529 21.220 1.00 91.12 108 ARG A N 1
ATOM 848 C CA . ARG A 1 108 ? -14.559 -10.022 19.827 1.00 91.12 108 ARG A CA 1
ATOM 849 C C . ARG A 1 108 ? -13.347 -9.483 19.061 1.00 91.12 108 ARG A C 1
ATOM 851 O O . ARG A 1 108 ? -13.228 -9.723 17.862 1.00 91.12 108 ARG A O 1
ATOM 858 N N . VAL A 1 109 ? -12.435 -8.779 19.734 1.00 92.19 109 VAL A N 1
ATOM 859 C CA . VAL A 1 109 ? -11.257 -8.131 19.117 1.00 92.19 109 VAL A CA 1
ATOM 860 C C . VAL A 1 109 ? -10.431 -9.118 18.283 1.00 92.19 109 VAL A C 1
ATOM 862 O O . VAL A 1 109 ? -10.129 -8.838 17.124 1.00 92.19 109 VAL A O 1
ATOM 865 N N . SER A 1 110 ? -10.107 -10.287 18.852 1.00 91.44 110 SER A N 1
ATOM 866 C CA . SER A 1 110 ? -9.279 -11.307 18.189 1.00 91.44 110 SER A CA 1
ATOM 867 C C . SER A 1 110 ? -9.959 -11.880 16.944 1.00 91.44 110 SER A C 1
ATOM 869 O O . SER A 1 110 ? -9.343 -11.961 15.886 1.00 91.44 110 SER A O 1
ATOM 871 N N . THR A 1 111 ? -11.255 -12.193 17.025 1.00 93.62 111 THR A N 1
ATOM 872 C CA . THR A 1 111 ? -12.023 -12.727 15.892 1.00 93.62 111 THR A CA 1
ATOM 873 C C . THR A 1 111 ? -12.118 -11.723 14.745 1.00 93.62 111 THR A C 1
ATOM 875 O O . THR A 1 111 ? -11.898 -12.092 13.594 1.00 93.62 111 THR A O 1
ATOM 878 N N . VAL A 1 112 ? -12.409 -10.451 15.045 1.00 93.31 112 VAL A N 1
ATOM 879 C CA . VAL A 1 112 ? -12.508 -9.397 14.021 1.00 93.31 112 VAL A CA 1
ATOM 880 C C . VAL A 1 112 ? -11.146 -9.147 13.371 1.00 93.31 112 VAL A C 1
ATOM 882 O O . VAL A 1 112 ? -11.052 -9.137 12.146 1.00 93.31 112 VAL A O 1
ATOM 885 N N . SER A 1 113 ? -10.080 -9.008 14.167 1.00 93.00 113 SER A N 1
ATOM 886 C CA . SER A 1 113 ? -8.720 -8.829 13.641 1.00 93.00 113 SER A CA 1
ATOM 887 C C . SER A 1 113 ? -8.276 -10.035 12.804 1.00 93.00 113 SER A C 1
ATOM 889 O O . SER A 1 113 ? -7.803 -9.867 11.681 1.00 93.00 113 SER A O 1
ATOM 891 N N . GLY A 1 114 ? -8.513 -11.256 13.295 1.00 94.44 114 GLY A N 1
ATOM 892 C CA . GLY A 1 114 ? -8.186 -12.498 12.599 1.00 94.44 114 GLY A CA 1
ATOM 893 C C . GLY A 1 114 ? -8.897 -12.633 11.253 1.00 94.44 114 GLY A C 1
ATOM 894 O O . GLY A 1 114 ? -8.259 -12.977 10.260 1.00 94.44 114 GLY A O 1
ATOM 895 N N . LEU A 1 115 ? -10.188 -12.292 11.187 1.00 95.69 115 LEU A N 1
ATOM 896 C CA . LEU A 1 115 ? -10.960 -12.322 9.943 1.00 95.69 115 LEU A CA 1
ATOM 897 C C . LEU A 1 115 ? -10.437 -11.309 8.913 1.00 95.69 115 LEU A C 1
ATOM 899 O O . LEU A 1 115 ? -10.236 -11.653 7.748 1.00 95.69 115 LEU A O 1
ATOM 903 N N . LEU A 1 116 ? -10.175 -10.069 9.337 1.00 93.75 116 LEU A N 1
ATOM 904 C CA . LEU A 1 116 ? -9.615 -9.032 8.461 1.00 93.75 116 LEU A CA 1
ATOM 905 C C . LEU A 1 116 ? -8.218 -9.412 7.956 1.00 93.75 116 LEU A C 1
ATOM 907 O O . LEU A 1 116 ? -7.886 -9.204 6.783 1.00 93.75 116 LEU A O 1
ATOM 911 N N . ASN A 1 117 ? -7.410 -10.018 8.824 1.00 94.69 117 ASN A N 1
ATOM 912 C CA . ASN A 1 117 ? -6.094 -10.515 8.465 1.00 94.69 117 ASN A CA 1
ATOM 913 C C . ASN A 1 117 ? -6.194 -11.658 7.440 1.00 94.69 117 ASN A C 1
ATOM 915 O O . ASN A 1 117 ? -5.501 -11.623 6.427 1.00 94.69 117 ASN A O 1
ATOM 919 N N . ALA A 1 118 ? -7.113 -12.611 7.624 1.00 95.12 118 ALA A N 1
ATOM 920 C CA . ALA A 1 118 ? -7.333 -13.707 6.679 1.00 95.12 118 ALA A CA 1
ATOM 921 C C . ALA A 1 118 ? -7.662 -13.203 5.261 1.00 95.12 118 ALA A C 1
ATOM 923 O O . ALA A 1 118 ? -7.044 -13.649 4.293 1.00 95.12 118 ALA A O 1
ATOM 924 N N . PHE A 1 119 ? -8.558 -12.217 5.127 1.00 94.50 119 PHE A N 1
ATOM 925 C CA . PHE A 1 119 ? -8.850 -11.601 3.826 1.00 94.50 119 PHE A CA 1
ATOM 926 C C . PHE A 1 119 ? -7.642 -10.879 3.223 1.00 94.50 119 PHE A C 1
ATOM 928 O O . PHE A 1 119 ? -7.432 -10.935 2.012 1.00 94.50 119 PHE A O 1
ATOM 935 N N . THR A 1 120 ? -6.817 -10.242 4.054 1.00 92.69 120 THR A N 1
ATOM 936 C CA . THR A 1 120 ? -5.585 -9.585 3.595 1.00 92.69 120 THR A CA 1
ATOM 937 C C . THR A 1 120 ? -4.586 -10.595 3.036 1.00 92.69 120 THR A C 1
ATOM 939 O O . THR A 1 120 ? -4.001 -10.361 1.976 1.00 92.69 120 THR A O 1
ATOM 942 N N . TYR A 1 121 ? -4.411 -11.740 3.700 1.00 92.44 121 TYR A N 1
ATOM 943 C CA . TYR A 1 121 ? -3.548 -12.818 3.213 1.00 92.44 121 TYR A CA 1
ATOM 944 C C . TYR A 1 121 ? -4.102 -13.477 1.948 1.00 92.44 121 TYR A C 1
ATOM 946 O O . TYR A 1 121 ? -3.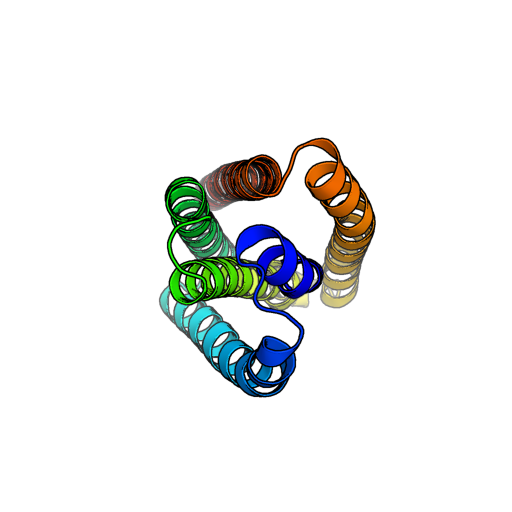343 -13.699 1.005 1.00 92.44 121 TYR A O 1
ATOM 954 N N . LEU A 1 122 ? -5.416 -13.711 1.877 1.00 94.38 122 LEU A N 1
ATOM 955 C CA . LEU A 1 122 ? -6.066 -14.221 0.669 1.00 94.38 122 LEU A CA 1
ATOM 956 C C . LEU A 1 122 ? -5.855 -13.272 -0.522 1.00 94.38 122 LEU A C 1
ATOM 958 O O . LEU A 1 122 ? -5.420 -13.697 -1.591 1.00 94.38 122 LEU A 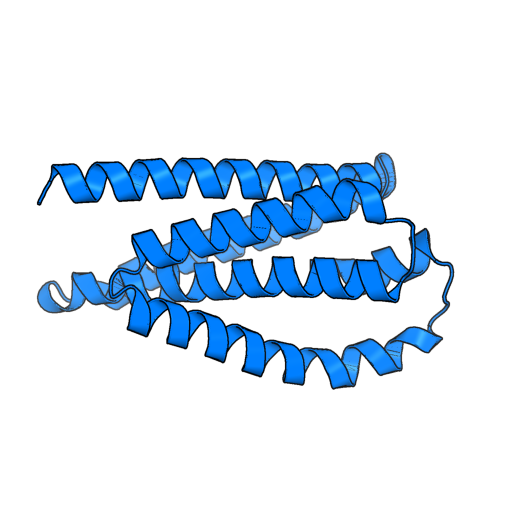O 1
ATOM 962 N N . GLY A 1 123 ? -6.087 -11.972 -0.321 1.00 91.12 123 GLY A N 1
ATOM 963 C CA . GLY A 1 123 ? -5.815 -10.947 -1.327 1.00 91.12 123 GLY A CA 1
ATOM 964 C C . GLY A 1 123 ? -4.335 -10.880 -1.709 1.00 91.12 123 GLY A C 1
ATOM 965 O O . GLY A 1 123 ? -4.013 -10.741 -2.885 1.00 91.12 123 GLY A O 1
ATOM 966 N N . SER A 1 124 ? -3.425 -11.048 -0.746 1.00 90.25 124 SER A N 1
ATOM 967 C CA . SER A 1 124 ? -1.980 -11.068 -1.003 1.00 90.25 124 SER A CA 1
ATOM 968 C C . SER A 1 124 ? -1.581 -12.251 -1.888 1.00 90.25 124 SER A C 1
ATOM 970 O O . SER A 1 124 ? -0.841 -12.055 -2.854 1.00 90.25 124 SER A O 1
ATOM 972 N N . ALA A 1 125 ? -2.126 -13.443 -1.629 1.00 92.19 125 ALA A N 1
ATOM 973 C CA . ALA A 1 125 ? -1.893 -14.636 -2.440 1.00 92.19 125 ALA A CA 1
ATOM 974 C C . ALA A 1 125 ? -2.380 -14.438 -3.885 1.00 92.19 125 ALA A C 1
ATOM 976 O O . ALA A 1 125 ? -1.602 -14.603 -4.826 1.00 92.19 125 ALA A O 1
ATOM 977 N N . LEU A 1 126 ? -3.624 -13.975 -4.058 1.00 92.31 126 LEU A N 1
ATOM 978 C CA . LEU A 1 126 ? -4.187 -13.668 -5.377 1.00 92.31 126 LEU A CA 1
ATOM 979 C C . LEU A 1 126 ? -3.387 -12.578 -6.101 1.00 92.31 126 LEU A C 1
ATOM 981 O O . LEU A 1 126 ? -3.082 -12.715 -7.283 1.00 92.31 126 LEU A O 1
ATOM 985 N N . SER A 1 127 ? -2.998 -11.515 -5.392 1.00 91.88 127 SER A N 1
ATOM 986 C CA . SER A 1 127 ? -2.220 -10.414 -5.969 1.00 91.88 127 SER A CA 1
ATOM 987 C C . SER A 1 127 ? -0.814 -10.842 -6.369 1.00 91.88 127 SER A C 1
ATOM 989 O O . SER A 1 127 ? -0.265 -10.292 -7.312 1.00 91.88 127 SER A O 1
ATOM 991 N N . THR A 1 128 ? -0.221 -11.825 -5.690 1.00 90.50 128 THR A N 1
ATOM 992 C CA . THR A 1 128 ? 1.110 -12.312 -6.056 1.00 90.50 128 THR A CA 1
ATOM 993 C C . THR A 1 128 ? 1.048 -12.915 -7.451 1.00 90.50 128 THR A C 1
ATOM 995 O O . THR A 1 128 ? 1.750 -12.456 -8.340 1.00 90.50 128 THR A O 1
ATOM 998 N N . TYR A 1 129 ? 0.122 -13.841 -7.693 1.00 90.06 129 TYR A N 1
ATOM 999 C CA . TYR A 1 129 ? -0.038 -14.415 -9.025 1.00 90.06 129 TYR A CA 1
ATOM 1000 C C . TYR A 1 129 ? -0.548 -13.394 -10.058 1.00 90.06 129 TYR A C 1
ATOM 1002 O O . TYR A 1 129 ? -0.011 -13.297 -11.157 1.00 90.06 129 TYR A O 1
ATOM 1010 N N . GLY A 1 130 ? -1.554 -12.590 -9.698 1.00 91.81 130 GLY A N 1
ATOM 1011 C CA . GLY A 1 130 ? -2.161 -11.626 -10.616 1.00 91.81 130 GLY A CA 1
ATOM 1012 C C . GLY A 1 130 ? -1.199 -10.526 -11.064 1.00 91.81 130 GLY A C 1
ATOM 1013 O O . GLY A 1 130 ? -1.183 -10.173 -12.238 1.00 91.81 130 GLY A O 1
ATOM 1014 N N . ILE A 1 131 ? -0.366 -10.006 -10.157 1.00 93.00 131 ILE A N 1
ATOM 1015 C CA . ILE A 1 131 ? 0.644 -9.006 -10.516 1.00 93.00 131 ILE A CA 1
ATOM 1016 C C . ILE A 1 131 ? 1.738 -9.622 -11.387 1.00 93.00 131 ILE A C 1
ATOM 1018 O O . ILE A 1 131 ? 2.111 -8.969 -12.352 1.00 93.00 131 ILE A O 1
ATOM 1022 N N . ALA A 1 132 ? 2.175 -10.857 -11.110 1.00 91.62 132 ALA A N 1
ATOM 1023 C CA . ALA A 1 132 ? 3.118 -11.577 -11.971 1.00 91.62 132 ALA A CA 1
ATOM 1024 C C . ALA A 1 132 ? 2.597 -11.675 -13.414 1.00 91.62 132 ALA A C 1
ATOM 1026 O O . ALA A 1 132 ? 3.240 -11.237 -14.361 1.00 91.62 132 ALA A O 1
ATOM 1027 N N . ALA A 1 133 ? 1.367 -12.172 -13.576 1.00 93.31 133 ALA A N 1
ATOM 1028 C CA . ALA A 1 133 ? 0.759 -12.335 -14.891 1.00 93.31 133 ALA A CA 1
ATOM 1029 C C . ALA A 1 133 ? 0.594 -10.990 -15.624 1.00 93.31 133 ALA A C 1
ATOM 1031 O O . ALA A 1 133 ? 0.829 -10.898 -16.828 1.00 93.31 133 ALA A O 1
ATOM 1032 N N . VAL A 1 134 ? 0.202 -9.928 -14.912 1.00 94.81 134 VAL A N 1
ATOM 1033 C CA . VAL A 1 134 ? 0.043 -8.598 -15.519 1.00 94.81 134 VAL A CA 1
ATOM 1034 C C . VAL A 1 134 ? 1.392 -7.988 -15.901 1.00 94.81 134 VAL A C 1
ATOM 1036 O O . VAL A 1 134 ? 1.485 -7.401 -16.981 1.00 94.81 134 VAL A O 1
ATOM 1039 N N . SER A 1 135 ? 2.430 -8.131 -15.070 1.00 93.62 135 SER A N 1
ATOM 1040 C CA . SER A 1 135 ? 3.765 -7.616 -15.389 1.00 93.62 135 SER A CA 1
ATOM 1041 C C . SER A 1 135 ? 4.372 -8.328 -16.589 1.00 93.62 135 SER A C 1
ATOM 1043 O O . SER A 1 135 ? 4.902 -7.654 -17.470 1.00 93.62 135 SER A O 1
ATOM 1045 N N . ASP A 1 136 ? 4.220 -9.650 -16.668 1.00 92.19 136 ASP A N 1
ATOM 1046 C CA . ASP A 1 136 ? 4.846 -10.465 -17.710 1.00 92.19 136 ASP A CA 1
ATOM 1047 C C . ASP A 1 136 ? 4.157 -10.288 -19.072 1.00 92.19 136 ASP A C 1
ATOM 1049 O O . ASP A 1 136 ? 4.825 -10.188 -20.100 1.00 92.19 136 ASP A O 1
ATOM 1053 N N . HIS A 1 137 ? 2.820 -10.201 -19.101 1.00 93.50 137 HIS A N 1
ATOM 1054 C CA . HIS A 1 137 ? 2.064 -10.106 -20.357 1.00 93.50 137 HIS A CA 1
ATOM 1055 C C . HIS A 1 137 ? 1.803 -8.673 -20.834 1.00 93.50 137 HIS A C 1
ATOM 1057 O O . HIS A 1 137 ? 1.749 -8.430 -22.038 1.00 93.50 137 HIS A O 1
ATOM 1063 N N . TYR A 1 138 ? 1.616 -7.722 -19.913 1.00 93.06 138 TYR A N 1
ATOM 1064 C CA . TYR A 1 138 ? 1.197 -6.349 -20.235 1.00 93.06 138 TYR A CA 1
ATOM 1065 C C . TYR A 1 138 ? 2.195 -5.279 -19.772 1.00 93.06 138 TYR A C 1
ATOM 1067 O O . TYR A 1 138 ? 1.965 -4.083 -19.985 1.00 93.06 138 TYR A O 1
ATOM 1075 N N . GLY A 1 139 ? 3.297 -5.684 -19.138 1.00 93.69 139 GLY A N 1
ATOM 1076 C CA . GLY A 1 139 ? 4.382 -4.810 -18.720 1.00 93.69 139 GLY A CA 1
ATOM 1077 C C . GLY A 1 139 ? 4.130 -4.020 -17.431 1.00 93.69 139 GLY A C 1
ATOM 1078 O O . GLY A 1 139 ? 3.034 -3.938 -16.860 1.00 93.69 139 GLY A O 1
ATOM 1079 N N . TRP A 1 140 ? 5.193 -3.357 -16.977 1.00 93.75 140 TRP A N 1
ATOM 1080 C CA . TRP A 1 140 ? 5.207 -2.633 -15.706 1.00 93.75 140 TRP A CA 1
ATOM 1081 C C . TRP A 1 140 ? 4.335 -1.378 -15.682 1.00 93.75 140 TRP A C 1
ATOM 1083 O O . TRP A 1 140 ? 3.754 -1.068 -14.645 1.00 93.75 140 TRP A O 1
ATOM 1093 N N . LYS A 1 141 ? 4.152 -0.688 -16.814 1.00 94.06 141 LYS A N 1
ATOM 1094 C CA . LYS A 1 141 ? 3.254 0.478 -16.880 1.00 94.06 141 LYS A CA 1
ATOM 1095 C C . LYS A 1 141 ? 1.809 0.095 -16.542 1.00 94.06 141 LYS A C 1
ATOM 1097 O O . LYS A 1 141 ? 1.163 0.765 -15.737 1.00 94.06 141 LYS A O 1
ATOM 1102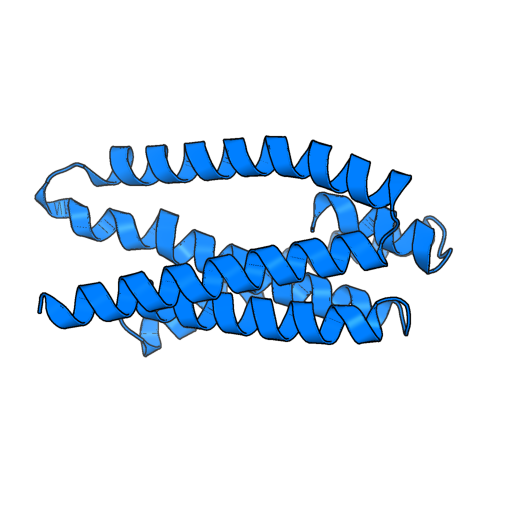 N N . THR A 1 142 ? 1.327 -1.009 -17.113 1.00 94.69 142 THR A N 1
ATOM 1103 C CA . THR A 1 142 ? -0.012 -1.559 -16.850 1.00 94.69 142 THR A CA 1
ATOM 1104 C C . THR A 1 142 ? -0.143 -2.014 -15.399 1.00 94.69 142 THR A C 1
ATOM 1106 O O . THR A 1 142 ? -1.151 -1.749 -14.750 1.00 94.69 142 THR A O 1
ATOM 1109 N N . THR A 1 143 ? 0.913 -2.616 -14.851 1.00 95.31 143 THR A N 1
ATOM 1110 C CA . THR A 1 143 ? 0.974 -3.023 -13.440 1.00 95.31 143 THR A CA 1
ATOM 1111 C C . THR A 1 143 ? 0.852 -1.830 -12.484 1.00 95.31 143 THR A C 1
ATOM 1113 O O . THR A 1 143 ? 0.088 -1.876 -11.519 1.00 95.31 143 THR A O 1
ATOM 1116 N N . VAL A 1 144 ? 1.556 -0.728 -12.761 1.00 94.69 144 VAL A N 1
ATOM 1117 C CA . VAL A 1 144 ? 1.474 0.502 -11.956 1.00 94.69 144 VAL A CA 1
ATOM 1118 C C . VAL A 1 144 ? 0.091 1.153 -12.075 1.00 94.69 144 VAL A C 1
ATOM 1120 O O . VAL A 1 144 ? -0.468 1.590 -11.068 1.00 94.69 144 VAL A O 1
ATOM 1123 N N . LEU A 1 145 ? -0.505 1.159 -13.273 1.00 96.12 145 LEU A N 1
ATOM 1124 C CA . LEU A 1 145 ? -1.893 1.588 -13.478 1.00 96.12 145 LEU A CA 1
ATOM 1125 C C . LEU A 1 145 ? -2.879 0.748 -12.660 1.00 96.12 145 LEU A C 1
ATOM 1127 O O . LEU A 1 145 ? -3.766 1.305 -12.017 1.00 96.12 145 LEU A O 1
ATOM 1131 N N . LEU A 1 146 ? -2.701 -0.573 -12.621 1.00 95.88 146 LEU A N 1
ATOM 1132 C CA . LEU A 1 146 ? -3.525 -1.465 -11.812 1.00 95.88 146 LEU A CA 1
ATOM 1133 C C . LEU A 1 146 ? -3.418 -1.131 -10.316 1.00 95.88 146 LEU A C 1
ATOM 1135 O O . LEU A 1 146 ? -4.441 -1.026 -9.639 1.00 95.88 146 LEU A O 1
ATOM 1139 N N . TRP A 1 147 ? -2.208 -0.897 -9.797 1.00 94.94 147 TRP A N 1
ATOM 1140 C CA . TRP A 1 147 ? -2.029 -0.444 -8.410 1.00 94.94 147 TRP A CA 1
ATOM 1141 C C . TRP A 1 147 ? -2.733 0.888 -8.142 1.00 94.94 147 TRP A C 1
ATOM 1143 O O . TRP A 1 147 ? -3.359 1.043 -7.093 1.00 94.94 147 TRP A O 1
ATOM 1153 N N . CYS A 1 148 ? -2.679 1.819 -9.095 1.00 96.62 148 CYS A N 1
ATOM 1154 C CA . CYS A 1 148 ? -3.368 3.103 -9.011 1.00 96.62 148 CYS A CA 1
ATOM 1155 C C . CYS A 1 148 ? -4.897 2.940 -8.967 1.00 96.62 148 CYS A C 1
ATOM 1157 O O . CYS A 1 148 ? -5.557 3.536 -8.115 1.00 96.62 148 CYS A O 1
ATOM 1159 N N . ILE A 1 149 ? -5.465 2.070 -9.807 1.00 96.69 149 ILE A N 1
ATOM 1160 C CA . ILE A 1 149 ? -6.903 1.759 -9.806 1.00 96.69 149 ILE A CA 1
ATOM 1161 C C . ILE A 1 149 ? -7.324 1.147 -8.465 1.00 96.69 149 ILE A C 1
ATOM 1163 O O . ILE A 1 149 ? -8.310 1.584 -7.873 1.00 96.69 149 ILE A O 1
ATOM 1167 N N . ILE A 1 150 ? -6.560 0.184 -7.943 1.00 95.38 150 ILE A N 1
ATOM 1168 C CA . ILE A 1 150 ? -6.836 -0.431 -6.635 1.00 95.38 150 ILE A CA 1
ATOM 1169 C C . ILE A 1 150 ? -6.783 0.625 -5.522 1.00 95.38 150 ILE A C 1
ATOM 1171 O O . ILE A 1 150 ? -7.666 0.659 -4.664 1.00 95.38 150 ILE A O 1
ATOM 1175 N N . ALA A 1 151 ? -5.794 1.523 -5.553 1.00 95.62 151 ALA A N 1
ATOM 1176 C CA . ALA A 1 151 ? -5.688 2.619 -4.595 1.00 95.62 151 ALA A CA 1
ATOM 1177 C C . ALA A 1 151 ? -6.856 3.610 -4.692 1.00 95.62 151 ALA A C 1
ATOM 1179 O O . ALA A 1 151 ? -7.351 4.077 -3.664 1.00 95.62 151 ALA A O 1
ATOM 1180 N N . CYS A 1 152 ? -7.346 3.881 -5.902 1.00 96.50 152 CYS A N 1
ATOM 1181 C CA . CYS A 1 152 ? -8.544 4.685 -6.128 1.00 96.50 152 CYS A CA 1
ATOM 1182 C C . CYS A 1 152 ? -9.783 4.026 -5.505 1.00 96.50 152 CYS A C 1
ATOM 1184 O O . CYS A 1 152 ? -10.491 4.657 -4.721 1.00 96.50 152 CYS A O 1
ATOM 1186 N N . ILE A 1 153 ? -10.004 2.733 -5.766 1.00 96.44 153 ILE A N 1
ATOM 1187 C CA . ILE A 1 153 ? -11.125 1.974 -5.189 1.00 96.44 153 ILE A CA 1
ATOM 1188 C C . ILE A 1 153 ? -11.048 1.982 -3.657 1.00 96.44 153 ILE A C 1
ATOM 1190 O O . ILE A 1 153 ? -12.036 2.299 -2.994 1.00 96.44 153 ILE A O 1
ATOM 1194 N N . GLY A 1 154 ? -9.874 1.704 -3.083 1.00 94.12 154 GLY A N 1
ATOM 1195 C CA . GLY A 1 154 ? -9.660 1.748 -1.633 1.00 94.12 154 GLY A CA 1
ATOM 1196 C C . GLY A 1 154 ? -9.948 3.127 -1.033 1.00 94.12 154 GLY A C 1
ATOM 1197 O O . GLY A 1 154 ? -10.584 3.231 0.019 1.00 94.12 154 GLY A O 1
ATOM 1198 N N . THR A 1 155 ? -9.570 4.192 -1.742 1.00 94.56 155 THR A N 1
ATOM 1199 C CA . THR A 1 155 ? -9.875 5.579 -1.367 1.00 94.56 155 THR A CA 1
ATOM 1200 C C . THR A 1 155 ? -11.382 5.830 -1.344 1.00 94.56 155 THR A C 1
ATOM 1202 O O . THR A 1 155 ? -11.912 6.269 -0.322 1.00 94.56 155 THR A O 1
ATOM 1205 N N . LEU A 1 156 ? -12.095 5.489 -2.423 1.00 95.12 156 LEU A N 1
ATOM 1206 C CA . LEU A 1 156 ? -13.548 5.660 -2.525 1.00 95.12 156 LEU A CA 1
ATOM 1207 C C . LEU A 1 156 ? -14.292 4.894 -1.425 1.00 95.12 156 LEU A C 1
ATOM 1209 O O . LEU A 1 156 ? -15.133 5.468 -0.731 1.00 95.12 156 LEU A O 1
ATOM 1213 N N . LEU A 1 157 ? -13.947 3.621 -1.213 1.00 93.75 157 LEU A N 1
ATOM 1214 C CA . LEU A 1 157 ? -14.562 2.791 -0.176 1.00 93.75 157 LEU A CA 1
ATOM 1215 C C . LEU A 1 157 ? -14.326 3.360 1.227 1.00 93.75 157 LEU A C 1
ATOM 1217 O O . LEU A 1 157 ? -15.255 3.388 2.038 1.00 93.75 157 LEU A O 1
ATOM 1221 N N . SER A 1 158 ? -13.119 3.855 1.504 1.00 91.44 158 SER A N 1
ATOM 1222 C CA . SER A 1 158 ? -12.782 4.453 2.800 1.00 91.44 158 SER A CA 1
ATOM 1223 C C . SER A 1 158 ? -13.554 5.750 3.047 1.00 91.44 158 SER A C 1
ATOM 1225 O O . SER A 1 158 ? -14.059 5.969 4.148 1.00 91.44 158 SER A O 1
ATOM 1227 N N . PHE A 1 159 ? -13.724 6.586 2.017 1.00 89.50 159 PHE A N 1
ATOM 1228 C CA . PHE A 1 159 ? -14.540 7.799 2.110 1.00 89.50 159 PHE A CA 1
ATOM 1229 C C . PHE A 1 159 ? -16.019 7.498 2.353 1.00 89.50 159 PHE A C 1
ATOM 1231 O O . PHE A 1 159 ? -16.642 8.158 3.188 1.00 89.50 159 PHE A O 1
ATOM 1238 N N . VAL A 1 160 ? -16.582 6.498 1.667 1.00 90.44 160 VAL A N 1
ATOM 1239 C CA . VAL A 1 160 ? -17.977 6.076 1.871 1.00 90.44 160 VAL A CA 1
ATOM 1240 C C . VAL A 1 160 ? -18.197 5.613 3.312 1.00 90.44 160 VAL A C 1
ATOM 1242 O O . VAL A 1 160 ? -19.153 6.053 3.953 1.00 90.44 160 VAL A O 1
ATOM 1245 N N . HIS A 1 161 ? -17.296 4.788 3.853 1.00 86.38 161 HIS A N 1
ATOM 1246 C CA . HIS A 1 161 ? -17.403 4.300 5.231 1.00 86.38 161 HIS A CA 1
ATOM 1247 C C . HIS A 1 161 ? -17.246 5.417 6.262 1.00 86.38 161 HIS A C 1
ATOM 1249 O O . HIS A 1 161 ? -18.052 5.503 7.185 1.00 86.38 161 HIS A O 1
ATOM 1255 N N . PHE A 1 162 ? -16.278 6.315 6.077 1.00 82.69 162 PHE A N 1
ATOM 1256 C CA . PHE A 1 162 ? -16.107 7.471 6.956 1.00 82.69 162 PHE A CA 1
ATOM 1257 C C . PHE A 1 162 ? -17.334 8.398 6.947 1.00 82.69 162 PHE A C 1
ATOM 1259 O O . PHE A 1 162 ? -17.778 8.860 7.999 1.00 82.69 162 PHE A O 1
ATOM 1266 N N . LYS A 1 163 ? -17.922 8.660 5.770 1.00 80.50 163 LYS A N 1
ATOM 1267 C CA . LYS A 1 163 ? -19.140 9.477 5.663 1.00 80.50 163 LYS A CA 1
ATOM 1268 C C . LYS A 1 163 ? -20.327 8.801 6.350 1.00 80.50 163 LYS A C 1
ATOM 1270 O O . LYS A 1 163 ? -21.099 9.480 7.021 1.00 80.50 163 LYS A O 1
ATOM 1275 N N . LYS A 1 164 ? -20.459 7.480 6.195 1.00 81.75 164 LYS A N 1
ATOM 1276 C CA . LYS A 1 164 ? -21.514 6.697 6.844 1.00 81.75 164 LYS A CA 1
ATOM 1277 C C . LYS A 1 164 ? -21.375 6.730 8.365 1.00 81.75 164 LYS A C 1
ATOM 1279 O O . LYS A 1 164 ? -22.357 7.017 9.030 1.00 81.75 164 LYS A O 1
ATOM 1284 N N . GLU A 1 165 ? -20.168 6.525 8.892 1.00 78.12 165 GLU A N 1
ATOM 1285 C CA . GLU A 1 165 ? -19.888 6.588 10.333 1.00 78.12 165 GLU A CA 1
ATOM 1286 C C . GLU A 1 165 ? -20.313 7.933 10.937 1.00 78.12 165 GLU A C 1
ATOM 1288 O O . GLU A 1 165 ? -21.031 7.957 11.934 1.00 78.12 165 GLU A O 1
ATOM 1293 N N . LYS A 1 166 ? -19.946 9.044 10.287 1.00 69.69 166 LYS A N 1
ATOM 1294 C CA . LYS A 1 166 ? -20.357 10.396 10.693 1.00 69.69 166 LYS A CA 1
ATOM 1295 C C . LYS A 1 166 ? -21.867 10.637 10.681 1.00 69.69 166 LYS A C 1
ATOM 1297 O O . LYS A 1 166 ? -22.310 11.554 11.348 1.00 69.69 166 LYS A O 1
ATOM 1302 N N . SER A 1 167 ? -22.628 9.889 9.885 1.00 59.16 167 SER A N 1
ATOM 1303 C CA . SER A 1 167 ? -24.088 10.023 9.805 1.00 59.16 167 SER A CA 1
ATOM 1304 C C . SER A 1 167 ? -24.823 9.231 10.892 1.00 59.16 167 SER A C 1
ATOM 1306 O O . SER A 1 167 ? -26.028 9.404 11.044 1.00 59.16 167 SER A O 1
ATOM 1308 N N . THR A 1 168 ? -24.129 8.321 11.576 1.00 58.84 168 THR A N 1
ATOM 1309 C CA . THR A 1 168 ? -24.663 7.466 12.652 1.00 58.84 168 THR A CA 1
ATOM 1310 C C . THR A 1 168 ? -24.306 7.954 14.058 1.00 58.84 168 THR A C 1
ATOM 1312 O O . THR A 1 168 ? -24.778 7.360 15.025 1.00 58.84 168 THR A O 1
ATOM 1315 N N . LEU A 1 169 ? -23.472 8.993 14.162 1.00 51.62 169 LEU A N 1
ATOM 1316 C CA . LEU A 1 169 ? -23.118 9.705 15.394 1.00 51.62 169 LEU A CA 1
ATOM 1317 C C . LEU A 1 169 ? -23.913 11.008 15.474 1.00 51.62 169 LEU A C 1
ATOM 1319 O O . LEU A 1 169 ? -24.318 11.361 16.600 1.00 51.62 169 LEU A O 1
#

Secondary structure (DSSP, 8-state):
-TTTHHHHHHHHH---GGGHHHHHHHHHHHHHHHHHHHHHHHHHH--HHHHHHHHHHHHHHHHHHHHHHTTT-HHHHHHHHHHHHHHHHHHHIIIIIIGGGGGGGGT-HHHHHHHHHHHHHHHHHHHHHHHHHHHHHHHHHHHHHHHHHHHHHHHHHHHHHHHHHHH--

Radius of gyration: 17.13 Å; chains: 1; bounding box: 49×28×46 Å

Sequence (169 aa):
ITTWMPSYINDVYQFGTSLSILNTAILPIFSVFRLSFAYRLFKSVQNELKASAILWSLGFISSFIFVFVYASQAFVSILMMALVTGCMHGVNLMLIGVFPARFKDTGRVSTVSGLLNAFTYLGSALSTYGIAAVSDHYGWKTTVLLWCIIACIGTLLSFVHFKKEKSTL